Protein AF-A0AAJ0F2F4-F1 (afdb_monomer)

Solvent-accessible surface area (backbone atoms only — not comparable to full-atom values): 8995 Å² total; per-residue (Å²): 106,76,69,56,55,52,50,49,46,54,52,35,54,52,50,27,52,54,19,24,56,53,26,54,65,49,36,62,42,82,50,70,54,50,78,52,54,45,70,41,92,98,72,43,74,42,73,76,57,73,91,53,47,58,61,18,49,57,58,48,63,45,37,46,62,50,88,42,72,69,39,44,55,24,49,46,48,46,34,64,72,69,66,61,76,74,82,68,93,83,74,80,95,74,78,93,74,95,68,73,94,59,61,65,49,51,58,48,69,75,41,27,52,63,53,46,54,55,48,31,63,69,39,21,51,54,67,68,50,28,52,53,40,51,53,53,51,50,55,55,68,71,47,73,81,76,74,81,81,79,83,129

Radius of gyration: 20.33 Å; Cα contacts (8 Å, |Δi|>4): 149; chains: 1; bounding box: 40×24×85 Å

Structure (mmCIF, N/CA/C/O backbone):
data_AF-A0AAJ0F2F4-F1
#
_entry.id   AF-A0AAJ0F2F4-F1
#
loop_
_atom_site.group_PDB
_atom_site.id
_atom_site.type_symbol
_atom_site.label_atom_id
_atom_site.label_alt_id
_atom_site.label_comp_id
_atom_site.label_asym_id
_atom_site.label_entity_id
_atom_site.label_seq_id
_atom_site.pdbx_PDB_ins_code
_atom_site.Cartn_x
_atom_site.Cartn_y
_atom_site.Cartn_z
_atom_site.occupancy
_atom_site.B_iso_or_equiv
_atom_site.auth_seq_id
_atom_site.auth_comp_id
_atom_site.auth_asym_id
_atom_site.auth_atom_id
_atom_site.pdbx_PDB_model_num
ATOM 1 N N . GLN A 1 1 ? 24.024 -5.628 -19.287 1.00 67.31 1 GLN A N 1
ATOM 2 C CA . GLN A 1 1 ? 22.578 -5.848 -19.504 1.00 67.31 1 GLN A CA 1
ATOM 3 C C . GLN A 1 1 ? 22.035 -7.117 -18.834 1.00 67.31 1 GLN A C 1
ATOM 5 O O . GLN A 1 1 ? 21.645 -7.025 -17.685 1.00 67.31 1 GLN A O 1
ATOM 10 N N . ARG A 1 2 ? 22.057 -8.319 -19.448 1.00 81.19 2 ARG A N 1
ATOM 11 C CA . ARG A 1 2 ? 21.284 -9.488 -18.944 1.00 81.19 2 ARG A CA 1
ATOM 12 C C . ARG A 1 2 ? 21.581 -9.902 -17.492 1.00 81.19 2 ARG A C 1
ATOM 14 O O . ARG A 1 2 ? 20.671 -10.297 -16.771 1.00 81.19 2 ARG A O 1
ATOM 21 N N . LEU A 1 3 ? 22.846 -9.836 -17.074 1.00 85.94 3 LEU A N 1
ATOM 22 C CA . LEU A 1 3 ? 23.247 -10.194 -15.709 1.00 85.94 3 LEU A CA 1
ATOM 23 C C . LEU A 1 3 ? 22.773 -9.154 -14.675 1.00 85.94 3 LEU A C 1
ATOM 25 O O . LEU A 1 3 ? 22.384 -9.514 -13.567 1.00 85.94 3 LEU A O 1
ATOM 29 N N . GLU A 1 4 ? 22.782 -7.871 -15.043 1.00 85.00 4 GLU A N 1
ATOM 30 C CA . GLU A 1 4 ? 22.319 -6.765 -14.192 1.00 85.00 4 GLU A CA 1
ATOM 31 C C . GLU A 1 4 ? 20.803 -6.840 -14.012 1.00 85.00 4 GLU A C 1
ATOM 33 O O . GLU A 1 4 ? 20.328 -6.772 -12.882 1.00 85.00 4 GLU A O 1
ATOM 38 N N . ASP A 1 5 ? 20.060 -7.107 -15.091 1.00 88.38 5 ASP A N 1
ATOM 39 C CA . ASP A 1 5 ? 18.608 -7.308 -15.046 1.00 88.38 5 ASP A CA 1
ATOM 40 C C . ASP A 1 5 ? 18.232 -8.478 -14.127 1.00 88.38 5 ASP A C 1
ATOM 42 O O . ASP A 1 5 ? 17.338 -8.370 -13.288 1.00 88.38 5 ASP A O 1
ATOM 46 N N . GLN A 1 6 ? 18.962 -9.593 -14.230 1.00 88.88 6 GLN A N 1
ATOM 47 C CA . GLN A 1 6 ? 18.763 -10.747 -13.355 1.00 88.88 6 GLN A CA 1
ATOM 48 C C . GLN A 1 6 ? 19.075 -10.417 -11.889 1.00 88.88 6 GLN A C 1
ATOM 50 O O . GLN A 1 6 ? 18.351 -10.854 -10.996 1.00 88.88 6 GLN A O 1
ATOM 55 N N . THR A 1 7 ? 20.126 -9.635 -11.638 1.00 93.12 7 THR A N 1
ATOM 56 C CA . THR A 1 7 ? 20.510 -9.218 -10.282 1.00 93.12 7 THR A CA 1
ATOM 57 C C . THR A 1 7 ? 19.444 -8.310 -9.669 1.00 93.12 7 THR A C 1
ATOM 59 O O . THR A 1 7 ? 19.000 -8.561 -8.552 1.00 93.12 7 THR A O 1
ATOM 62 N N . GLN A 1 8 ? 18.969 -7.311 -10.417 1.00 92.31 8 GLN A N 1
ATOM 63 C CA . GLN A 1 8 ? 17.920 -6.395 -9.964 1.00 92.31 8 GLN A CA 1
ATOM 64 C C . GLN A 1 8 ? 16.587 -7.107 -9.739 1.00 92.31 8 GLN A C 1
ATOM 66 O O . GLN A 1 8 ? 15.893 -6.821 -8.766 1.00 92.31 8 GLN A O 1
ATOM 71 N N . ARG A 1 9 ? 16.233 -8.066 -10.601 1.00 93.38 9 ARG A N 1
ATOM 72 C CA . ARG A 1 9 ? 15.036 -8.886 -10.409 1.00 93.38 9 ARG A CA 1
ATOM 73 C C . ARG A 1 9 ? 15.105 -9.678 -9.104 1.00 93.38 9 ARG A C 1
ATOM 75 O O . ARG A 1 9 ? 14.154 -9.648 -8.330 1.00 93.38 9 ARG A O 1
ATOM 82 N N . LEU A 1 10 ? 16.224 -10.359 -8.846 1.00 95.31 10 LEU A N 1
ATOM 83 C CA . LEU A 1 10 ? 16.416 -11.114 -7.603 1.00 95.31 10 LEU A CA 1
ATOM 84 C C . LEU A 1 10 ? 16.373 -10.194 -6.378 1.00 95.31 10 LEU A C 1
ATOM 86 O O . LEU A 1 10 ? 15.752 -10.526 -5.371 1.00 95.31 10 LEU A O 1
ATOM 90 N N . GLU A 1 11 ? 16.994 -9.019 -6.465 1.00 96.00 11 GLU A N 1
ATOM 91 C CA . GLU A 1 11 ? 16.927 -8.015 -5.407 1.00 96.00 11 GLU A CA 1
ATOM 92 C C . GLU A 1 11 ? 15.484 -7.554 -5.148 1.00 96.00 11 GLU A C 1
ATOM 94 O O . GLU A 1 11 ? 15.064 -7.463 -3.990 1.00 96.00 11 GLU A O 1
ATOM 99 N N . ALA A 1 12 ? 14.703 -7.317 -6.204 1.00 95.44 12 ALA A N 1
ATOM 100 C CA . ALA A 1 12 ? 13.295 -6.968 -6.083 1.00 95.44 12 ALA A CA 1
ATOM 101 C C . ALA A 1 12 ? 12.490 -8.084 -5.408 1.00 95.44 12 ALA A C 1
ATOM 103 O O . ALA A 1 12 ? 11.775 -7.802 -4.452 1.00 95.44 12 ALA A O 1
ATOM 104 N N . GLU A 1 13 ? 12.655 -9.341 -5.829 1.00 95.75 13 GLU A N 1
ATOM 105 C CA . GLU A 1 13 ? 11.974 -10.501 -5.233 1.00 95.75 13 GLU A CA 1
ATOM 106 C C . GLU A 1 13 ? 12.279 -10.620 -3.724 1.00 95.75 13 GLU A C 1
ATOM 108 O O . GLU A 1 13 ? 11.378 -10.848 -2.908 1.00 95.75 13 GLU A O 1
ATOM 113 N N . VAL A 1 14 ? 13.531 -10.376 -3.316 1.00 97.31 14 VAL A N 1
ATOM 114 C CA . VAL A 1 14 ? 13.920 -10.343 -1.895 1.00 97.31 14 VAL A CA 1
ATOM 115 C C . VAL A 1 14 ? 13.223 -9.200 -1.152 1.00 97.31 14 VAL A C 1
ATOM 117 O O . VAL A 1 14 ? 12.649 -9.427 -0.083 1.00 97.31 14 VAL A O 1
ATOM 120 N N . ARG A 1 15 ? 13.243 -7.975 -1.696 1.00 96.94 15 ARG A N 1
ATOM 121 C CA . ARG A 1 15 ? 12.595 -6.803 -1.075 1.00 96.94 15 ARG A CA 1
ATOM 122 C C . ARG A 1 15 ? 11.079 -6.986 -0.962 1.00 96.94 15 ARG A C 1
ATOM 124 O O . ARG A 1 15 ? 10.511 -6.702 0.094 1.00 96.94 15 ARG A O 1
ATOM 131 N N . GLN A 1 16 ? 10.440 -7.510 -2.007 1.00 96.81 16 GLN A N 1
ATOM 132 C CA . GLN A 1 16 ? 9.014 -7.841 -2.038 1.00 96.81 16 GLN A CA 1
ATOM 133 C C . GLN A 1 16 ? 8.666 -8.858 -0.951 1.00 96.81 16 GLN A C 1
ATOM 135 O O . GLN A 1 16 ? 7.780 -8.604 -0.138 1.00 96.81 16 GLN A O 1
ATOM 140 N N . SER A 1 17 ? 9.414 -9.963 -0.865 1.00 96.50 17 SER A N 1
ATOM 141 C CA . SER A 1 17 ? 9.212 -11.000 0.154 1.00 96.50 17 SER A CA 1
ATOM 142 C C . SER A 1 17 ? 9.345 -10.450 1.580 1.00 96.50 17 SER A C 1
ATOM 144 O O . SER A 1 17 ? 8.505 -10.717 2.443 1.00 96.50 17 SER A O 1
ATOM 146 N N . GLN A 1 18 ? 10.351 -9.608 1.837 1.00 96.81 18 GLN A N 1
ATOM 147 C CA . GLN A 1 18 ? 10.533 -8.966 3.142 1.00 96.81 18 GLN A CA 1
ATOM 148 C C . GLN A 1 18 ? 9.388 -8.008 3.502 1.00 96.81 18 GLN A C 1
ATOM 150 O O . GLN A 1 18 ? 8.943 -7.989 4.655 1.00 96.81 18 GLN A O 1
ATOM 155 N N . ALA A 1 19 ? 8.925 -7.198 2.545 1.00 96.56 19 ALA A N 1
ATOM 156 C CA . ALA A 1 19 ? 7.798 -6.291 2.741 1.00 96.56 19 ALA A CA 1
ATOM 157 C C . ALA A 1 19 ? 6.508 -7.076 3.016 1.00 96.56 19 ALA A C 1
ATOM 159 O O . ALA A 1 19 ? 5.879 -6.862 4.055 1.00 96.56 19 ALA A O 1
ATOM 160 N N . TYR A 1 20 ? 6.200 -8.058 2.166 1.00 96.50 20 TYR A N 1
ATOM 161 C CA . TYR A 1 20 ? 5.042 -8.939 2.293 1.00 96.50 20 TYR A CA 1
ATOM 162 C C . TYR A 1 20 ? 5.015 -9.654 3.650 1.00 96.50 20 TYR A C 1
ATOM 164 O O . TYR A 1 20 ? 4.018 -9.600 4.368 1.00 96.50 20 TYR A O 1
ATOM 172 N N . MET A 1 21 ? 6.124 -10.278 4.069 1.00 95.38 21 MET A N 1
ATOM 173 C CA . MET A 1 21 ? 6.182 -10.981 5.357 1.00 95.38 21 MET A CA 1
ATOM 174 C C . MET A 1 21 ? 5.970 -10.047 6.552 1.00 95.38 21 MET A C 1
ATOM 176 O O . MET A 1 21 ? 5.278 -10.421 7.504 1.00 95.38 21 MET A O 1
ATOM 180 N N . ARG A 1 22 ? 6.529 -8.828 6.521 1.00 95.31 22 ARG A N 1
ATOM 181 C CA . ARG A 1 22 ? 6.289 -7.844 7.587 1.00 95.31 22 ARG A CA 1
ATOM 182 C C . ARG A 1 22 ? 4.825 -7.423 7.619 1.00 95.31 22 ARG A C 1
ATOM 184 O O . ARG A 1 22 ? 4.237 -7.414 8.699 1.00 95.31 22 ARG A O 1
ATOM 191 N N . ASN A 1 23 ? 4.260 -7.078 6.466 1.00 96.12 23 ASN A N 1
ATOM 192 C CA . ASN A 1 23 ? 2.880 -6.621 6.355 1.00 96.12 23 ASN A CA 1
ATOM 193 C C . ASN A 1 23 ? 1.898 -7.708 6.810 1.00 96.12 23 ASN A C 1
ATOM 195 O O . ASN A 1 23 ? 1.014 -7.433 7.615 1.00 96.12 23 ASN A O 1
ATOM 199 N N . LYS A 1 24 ? 2.151 -8.971 6.454 1.00 93.88 24 LYS A N 1
ATOM 200 C CA . LYS A 1 24 ? 1.356 -10.135 6.889 1.00 93.88 24 LYS A CA 1
ATOM 201 C C . LYS A 1 24 ? 1.381 -10.367 8.395 1.00 93.88 24 LYS A C 1
ATOM 203 O O . LYS A 1 24 ? 0.475 -10.999 8.958 1.00 93.88 24 LYS A O 1
ATOM 208 N N . GLY A 1 25 ? 2.434 -9.893 9.055 1.00 92.44 25 GLY A N 1
ATOM 209 C CA . GLY A 1 25 ? 2.581 -9.888 10.505 1.00 92.44 25 GLY A CA 1
ATOM 210 C C . GLY A 1 25 ? 1.872 -8.726 11.206 1.00 92.44 25 GLY A C 1
ATOM 211 O O . GLY A 1 25 ? 1.767 -8.757 12.436 1.00 92.44 25 GLY A O 1
ATOM 212 N N . LEU A 1 26 ? 1.382 -7.718 10.472 1.00 92.44 26 LEU A N 1
ATOM 213 C CA . LEU A 1 26 ? 0.683 -6.581 11.062 1.00 92.44 26 LEU A CA 1
ATOM 214 C C . LEU A 1 26 ? -0.635 -7.033 11.698 1.00 92.44 26 LEU A C 1
ATOM 216 O O . LEU A 1 26 ? -1.412 -7.809 11.147 1.00 92.44 26 LEU A O 1
ATOM 220 N N . LYS A 1 27 ? -0.853 -6.539 12.915 1.00 90.38 27 LYS A N 1
ATOM 221 C CA . LYS A 1 27 ? -2.098 -6.704 13.679 1.00 90.38 27 LYS A CA 1
ATOM 222 C C . LYS A 1 27 ? -2.634 -5.356 14.131 1.00 90.38 27 LYS A C 1
ATOM 224 O O . LYS A 1 27 ? -3.835 -5.144 14.146 1.00 90.38 27 LYS A O 1
ATOM 229 N N . ASN A 1 28 ? -1.731 -4.455 14.516 1.00 89.25 28 ASN A N 1
ATOM 230 C CA . ASN A 1 28 ? -2.094 -3.108 14.913 1.00 89.25 28 ASN A CA 1
ATOM 231 C C . ASN A 1 28 ? -2.334 -2.249 13.655 1.00 89.25 28 ASN A C 1
ATOM 233 O O . ASN A 1 28 ? -1.384 -2.065 12.888 1.00 89.25 28 ASN A O 1
ATOM 237 N N . PRO A 1 29 ? -3.554 -1.718 13.456 1.00 90.12 29 PRO A N 1
ATOM 238 C CA . PRO A 1 29 ? -3.920 -0.965 12.260 1.00 90.12 29 PRO A CA 1
ATOM 239 C C . PRO A 1 29 ? -3.154 0.346 12.069 1.00 90.12 29 PRO A C 1
ATOM 241 O O . PRO A 1 29 ? -3.058 0.820 10.943 1.00 90.12 29 PRO A O 1
ATOM 244 N N . THR A 1 30 ? -2.602 0.927 13.138 1.00 92.25 30 THR A N 1
ATOM 245 C CA . THR A 1 30 ? -1.915 2.227 13.078 1.00 92.25 30 THR A CA 1
ATOM 246 C C . THR A 1 30 ? -0.428 2.107 12.757 1.00 92.25 30 THR A C 1
ATOM 248 O O . THR A 1 30 ? 0.231 3.116 12.497 1.00 92.25 30 THR A O 1
ATOM 251 N N . LEU A 1 31 ? 0.115 0.884 12.769 1.00 93.12 31 LEU A N 1
ATOM 252 C CA . LEU A 1 31 ? 1.504 0.644 12.399 1.00 93.12 31 LEU A CA 1
ATOM 253 C C . LEU A 1 31 ? 1.706 0.810 10.891 1.00 93.12 31 LEU A C 1
ATOM 255 O O . LEU A 1 31 ? 0.811 0.483 10.110 1.00 93.12 31 LEU A O 1
ATOM 259 N N . PRO A 1 32 ? 2.898 1.272 10.474 1.00 95.12 32 PRO A N 1
ATOM 260 C CA . PRO A 1 32 ? 3.122 1.587 9.083 1.00 95.12 32 PRO A CA 1
ATOM 261 C C . PRO A 1 32 ? 3.201 0.340 8.206 1.00 95.12 32 PRO A C 1
ATOM 263 O O . PRO A 1 32 ? 3.894 -0.628 8.555 1.00 95.12 32 PRO A O 1
ATOM 266 N N . ILE A 1 33 ? 2.541 0.411 7.052 1.00 95.50 33 ILE A N 1
ATOM 267 C CA . ILE A 1 33 ? 2.641 -0.587 5.982 1.00 95.50 33 ILE A CA 1
ATOM 268 C C . ILE A 1 33 ? 3.980 -0.381 5.269 1.00 95.50 33 ILE A C 1
ATOM 270 O O . ILE A 1 33 ? 4.373 0.754 4.999 1.00 95.50 33 ILE A O 1
ATOM 274 N N . ARG A 1 34 ? 4.713 -1.462 4.969 1.00 95.94 34 ARG A N 1
ATOM 275 C CA . ARG A 1 34 ? 5.858 -1.359 4.054 1.00 95.94 34 ARG A CA 1
ATOM 276 C C . ARG A 1 34 ? 5.386 -1.464 2.612 1.00 95.94 34 ARG A C 1
ATOM 278 O O . ARG A 1 34 ? 4.724 -2.449 2.292 1.00 95.94 34 ARG A O 1
ATOM 285 N N . PRO A 1 35 ? 5.777 -0.531 1.737 1.00 95.81 35 PRO A N 1
ATOM 286 C CA . PRO A 1 35 ? 5.490 -0.682 0.327 1.00 95.81 35 PRO A CA 1
ATOM 287 C C . PRO A 1 35 ? 6.178 -1.915 -0.257 1.00 95.81 35 PRO A C 1
ATOM 289 O O . PRO A 1 35 ? 7.305 -2.254 0.114 1.00 95.81 35 PRO A O 1
ATOM 292 N N . VAL A 1 36 ? 5.483 -2.581 -1.172 1.00 96.19 36 VAL A N 1
ATOM 293 C CA . VAL A 1 36 ? 6.039 -3.662 -1.988 1.00 96.19 36 VAL A CA 1
ATOM 294 C C . VAL A 1 36 ? 6.587 -3.025 -3.263 1.00 96.19 36 VAL A C 1
ATOM 296 O O . VAL A 1 36 ? 5.878 -2.271 -3.924 1.00 96.19 36 VAL A O 1
ATOM 299 N N . VAL A 1 37 ? 7.857 -3.265 -3.584 1.00 96.19 37 VAL A N 1
ATOM 300 C CA . VAL A 1 37 ? 8.494 -2.697 -4.785 1.00 96.19 37 VAL A CA 1
ATOM 301 C C . VAL A 1 37 ? 8.037 -3.424 -6.047 1.00 96.19 37 VAL A C 1
ATOM 303 O O . VAL A 1 37 ? 7.667 -4.596 -5.983 1.00 96.19 37 VAL A O 1
ATOM 306 N N . VAL A 1 38 ? 8.117 -2.770 -7.202 1.00 95.06 38 VAL A N 1
ATOM 307 C CA . VAL A 1 38 ? 7.820 -3.378 -8.508 1.00 95.06 38 VAL A CA 1
ATOM 308 C C . VAL A 1 38 ? 9.093 -3.405 -9.343 1.00 95.06 38 VAL A C 1
ATOM 310 O O . VAL A 1 38 ? 9.786 -2.400 -9.449 1.00 95.06 38 VAL A O 1
ATOM 313 N N . TYR A 1 39 ? 9.418 -4.548 -9.942 1.00 94.12 39 TYR A N 1
ATOM 314 C CA . TYR A 1 39 ? 10.502 -4.634 -10.920 1.00 94.12 39 TYR A CA 1
ATOM 315 C C . TYR A 1 39 ? 9.931 -4.512 -12.331 1.00 94.12 39 TYR A C 1
ATOM 317 O O . TYR A 1 39 ? 9.078 -5.310 -12.718 1.00 94.12 39 TYR A O 1
ATOM 325 N N . ARG A 1 40 ? 10.421 -3.542 -13.106 1.00 91.88 40 ARG A N 1
ATOM 326 C CA . ARG A 1 40 ? 10.086 -3.385 -14.526 1.00 91.88 40 ARG A CA 1
ATOM 327 C C . ARG A 1 40 ? 11.358 -3.553 -15.365 1.00 91.88 40 ARG A C 1
ATOM 329 O O . ARG A 1 40 ? 12.313 -2.799 -15.159 1.00 91.88 40 ARG A O 1
ATOM 336 N N . PRO A 1 41 ? 11.403 -4.504 -16.318 1.00 88.31 41 PRO A N 1
ATOM 337 C CA . PRO A 1 41 ? 12.544 -4.650 -17.218 1.00 88.31 41 PRO A CA 1
ATOM 338 C C . PRO A 1 41 ? 12.913 -3.316 -17.886 1.00 88.31 41 PRO A C 1
ATOM 340 O O . PRO A 1 41 ? 12.042 -2.563 -18.321 1.00 88.31 41 PRO A O 1
ATOM 343 N N . GLY A 1 42 ? 14.205 -2.986 -17.907 1.00 88.69 42 GLY A N 1
ATOM 344 C CA . GLY A 1 42 ? 14.717 -1.719 -18.446 1.00 88.69 42 GLY A CA 1
ATOM 345 C C . GLY A 1 42 ? 14.535 -0.482 -17.551 1.00 88.69 42 GLY A C 1
ATOM 346 O O . GLY A 1 42 ? 15.241 0.499 -17.758 1.00 88.69 42 GLY A O 1
ATOM 347 N N . HIS A 1 43 ? 13.660 -0.530 -16.541 1.00 88.88 43 HIS A N 1
ATOM 348 C CA . HIS A 1 43 ? 13.429 0.569 -15.586 1.00 88.88 43 HIS A CA 1
ATOM 349 C C . HIS A 1 43 ? 13.947 0.250 -14.175 1.00 88.88 43 HIS A C 1
ATOM 351 O O . HIS A 1 43 ? 14.108 1.148 -13.352 1.00 88.88 43 HIS A O 1
ATOM 357 N N . GLY A 1 44 ? 14.233 -1.024 -13.899 1.00 93.06 44 GLY A N 1
ATOM 358 C CA . GLY A 1 44 ? 14.781 -1.487 -12.632 1.00 93.06 44 GLY A CA 1
ATOM 359 C C . GLY A 1 44 ? 13.720 -1.632 -11.544 1.00 93.06 44 GLY A C 1
ATOM 360 O O . GLY A 1 44 ? 12.574 -2.003 -11.807 1.00 93.06 44 GLY A O 1
ATOM 361 N N . ILE A 1 45 ? 14.138 -1.398 -10.300 1.00 95.19 45 ILE A N 1
ATOM 362 C CA . ILE A 1 45 ? 13.289 -1.503 -9.111 1.00 95.19 45 ILE A CA 1
ATOM 363 C C . ILE A 1 45 ? 12.622 -0.152 -8.861 1.00 95.19 45 ILE A C 1
ATOM 365 O O . ILE A 1 45 ? 13.302 0.852 -8.660 1.00 95.19 45 ILE A O 1
ATOM 369 N N . LEU A 1 46 ? 11.296 -0.152 -8.839 1.00 95.56 46 LEU A N 1
ATOM 370 C CA . LEU A 1 46 ? 10.461 1.014 -8.602 1.00 95.56 46 LEU A CA 1
ATOM 371 C C . LEU A 1 46 ? 9.846 0.941 -7.207 1.00 95.56 46 LEU A C 1
ATOM 373 O O . LEU A 1 46 ? 9.289 -0.084 -6.801 1.00 95.56 46 LEU A O 1
ATOM 377 N N . GLU A 1 47 ? 9.930 2.053 -6.487 1.00 95.44 47 GLU A N 1
ATOM 378 C CA . GLU A 1 47 ? 9.246 2.257 -5.215 1.00 95.44 47 GLU A CA 1
ATOM 379 C C . GLU A 1 47 ? 8.018 3.147 -5.448 1.00 95.44 47 GLU A C 1
ATOM 381 O O . GLU A 1 47 ? 8.098 4.086 -6.247 1.00 95.44 47 GLU A O 1
ATOM 386 N N . PRO A 1 48 ? 6.881 2.873 -4.789 1.00 95.00 48 PRO A N 1
ATOM 387 C CA . PRO A 1 48 ? 5.723 3.743 -4.904 1.00 95.00 48 PRO A CA 1
ATOM 388 C C . PRO A 1 48 ? 5.981 5.089 -4.222 1.00 95.00 48 PRO A C 1
ATOM 390 O O . PRO A 1 48 ? 6.759 5.204 -3.272 1.00 95.00 48 PRO A O 1
ATOM 393 N N . GLU A 1 49 ? 5.286 6.119 -4.689 1.00 94.12 49 GLU A N 1
ATOM 394 C CA . GLU A 1 49 ? 5.400 7.473 -4.177 1.00 94.12 49 GLU A CA 1
ATOM 395 C C . GLU A 1 49 ? 4.850 7.545 -2.747 1.00 94.12 49 GLU A C 1
ATOM 397 O O . GLU A 1 49 ? 3.663 7.331 -2.503 1.00 94.12 49 GLU A O 1
ATOM 402 N N . SER A 1 50 ? 5.702 7.912 -1.787 1.00 91.94 50 SER A N 1
ATOM 403 C CA . SER A 1 50 ? 5.353 7.967 -0.359 1.00 91.94 50 SER A CA 1
ATOM 404 C C . SER A 1 50 ? 4.157 8.871 -0.027 1.00 91.94 50 SER A C 1
ATOM 406 O O . SER A 1 50 ? 3.501 8.671 0.993 1.00 91.94 50 SER A O 1
ATOM 408 N N . SER A 1 51 ? 3.881 9.890 -0.847 1.00 92.88 51 SER A N 1
ATOM 409 C CA . SER A 1 51 ? 2.747 10.811 -0.673 1.00 92.88 51 SER A CA 1
ATOM 410 C C . SER A 1 51 ? 1.405 10.180 -1.088 1.00 92.88 51 SER A C 1
ATOM 412 O O . SER A 1 51 ? 0.361 10.542 -0.536 1.00 92.88 51 SER A O 1
ATOM 414 N N . ARG A 1 52 ? 1.453 9.215 -2.019 1.00 93.19 52 ARG A N 1
ATOM 415 C CA . ARG A 1 52 ? 0.324 8.473 -2.600 1.00 93.19 52 ARG A CA 1
ATOM 416 C C . ARG A 1 52 ? 0.269 7.020 -2.126 1.00 93.19 52 ARG A C 1
ATOM 418 O O . ARG A 1 52 ? -0.456 6.213 -2.693 1.00 93.19 52 ARG A O 1
ATOM 425 N N . PHE A 1 53 ? 1.029 6.678 -1.089 1.00 96.31 53 PHE A N 1
ATOM 426 C CA . PHE A 1 53 ? 0.992 5.366 -0.460 1.00 96.31 53 PHE A CA 1
ATOM 427 C C . PHE A 1 53 ? 0.321 5.466 0.921 1.00 96.31 53 PHE A C 1
ATOM 429 O O . PHE A 1 53 ? 0.628 6.391 1.683 1.00 96.31 53 PHE A O 1
ATOM 436 N N . PRO A 1 54 ? -0.582 4.536 1.276 1.00 95.88 54 PRO A N 1
ATOM 437 C CA . PRO A 1 54 ? -1.269 4.543 2.558 1.00 95.88 54 PRO A CA 1
ATOM 438 C C . PRO A 1 54 ? -0.264 4.318 3.683 1.00 95.88 54 PRO A C 1
ATOM 440 O O . PRO A 1 54 ? 0.545 3.388 3.667 1.00 95.88 54 PRO A O 1
ATOM 443 N N . ARG A 1 55 ? -0.317 5.171 4.701 1.00 94.56 55 ARG A N 1
ATOM 444 C CA . ARG A 1 55 ? 0.635 5.135 5.811 1.00 94.56 55 ARG A CA 1
ATOM 445 C C . ARG A 1 55 ? 0.451 3.890 6.650 1.00 94.56 55 ARG A C 1
ATOM 447 O O . ARG A 1 55 ? 1.438 3.336 7.117 1.00 94.56 55 ARG A O 1
ATOM 454 N N . ASN A 1 56 ? -0.791 3.480 6.882 1.00 95.69 56 ASN A N 1
ATOM 455 C CA . ASN A 1 56 ? -1.155 2.391 7.777 1.00 95.69 56 ASN A CA 1
ATOM 456 C C . ASN A 1 56 ? -2.427 1.682 7.284 1.00 95.69 56 ASN A C 1
ATOM 458 O O . ASN A 1 56 ? -3.014 2.072 6.274 1.00 95.69 56 ASN A O 1
ATOM 462 N N . ALA A 1 57 ? -2.841 0.624 7.980 1.00 94.00 57 ALA A N 1
ATOM 463 C CA . ALA A 1 57 ? -3.969 -0.181 7.530 1.00 94.00 57 ALA A CA 1
ATOM 464 C C . ALA A 1 57 ? -5.320 0.535 7.659 1.00 94.00 57 ALA A C 1
ATOM 466 O O . ALA A 1 57 ? -6.210 0.264 6.864 1.00 94.00 57 ALA A O 1
ATOM 467 N N . ASP A 1 58 ? -5.474 1.459 8.613 1.00 93.19 58 ASP A N 1
ATOM 468 C CA . ASP A 1 58 ? -6.691 2.277 8.701 1.00 93.19 58 ASP A CA 1
ATOM 469 C C . ASP A 1 58 ? -6.867 3.140 7.446 1.00 93.19 58 ASP A C 1
ATOM 471 O O . ASP A 1 58 ? -7.953 3.174 6.872 1.00 93.19 58 ASP A O 1
ATOM 475 N N . GLU A 1 59 ? -5.798 3.795 6.985 1.00 94.94 59 GLU A N 1
ATOM 476 C CA . GLU A 1 59 ? -5.825 4.582 5.748 1.00 94.94 59 GLU A CA 1
ATOM 477 C C . GLU A 1 59 ? -6.033 3.689 4.519 1.00 94.94 59 GLU A C 1
ATOM 479 O O . GLU A 1 59 ? -6.832 4.036 3.657 1.00 94.94 59 GLU A O 1
ATOM 484 N N . PHE A 1 60 ? -5.389 2.516 4.471 1.00 96.69 60 PHE A N 1
ATOM 485 C CA . PHE A 1 60 ? -5.557 1.560 3.375 1.00 96.69 60 PHE A CA 1
ATOM 486 C C . PHE A 1 60 ? -7.000 1.049 3.244 1.00 96.69 60 PHE A C 1
ATOM 488 O O . PHE A 1 60 ? -7.583 1.152 2.171 1.00 96.69 60 PHE A O 1
ATOM 495 N N . TYR A 1 61 ? -7.613 0.548 4.323 1.00 95.19 61 TYR A N 1
ATOM 496 C CA . TYR A 1 61 ? -8.991 0.040 4.252 1.00 95.19 61 TYR A CA 1
ATOM 497 C C . TYR A 1 61 ? -10.032 1.150 4.086 1.00 95.19 61 TYR A C 1
ATOM 499 O O . TYR A 1 61 ? -11.126 0.883 3.601 1.00 95.19 61 TYR A O 1
ATOM 507 N N . SER A 1 62 ? -9.690 2.402 4.407 1.00 94.25 62 SER A N 1
ATOM 508 C CA . SER A 1 62 ? -10.540 3.553 4.073 1.00 94.25 62 SER A CA 1
ATOM 509 C C . SER A 1 62 ? -10.637 3.803 2.562 1.00 94.25 62 SER A C 1
ATOM 511 O O . SER A 1 62 ? -11.518 4.542 2.136 1.00 94.25 62 SER A O 1
ATOM 513 N N . LEU A 1 63 ? -9.763 3.206 1.740 1.00 94.44 63 LEU A N 1
ATOM 514 C CA . LEU A 1 63 ? -9.843 3.307 0.279 1.00 94.44 63 LEU A CA 1
ATOM 515 C C . LEU A 1 63 ? -10.977 2.467 -0.322 1.00 94.44 63 LEU A C 1
ATOM 517 O O . LEU A 1 63 ? -11.307 2.684 -1.482 1.00 94.44 63 LEU A O 1
ATOM 521 N N . ARG A 1 64 ? -11.588 1.551 0.447 1.00 93.56 64 ARG A N 1
ATOM 522 C CA . ARG A 1 64 ? -12.798 0.825 0.018 1.00 93.56 64 ARG A CA 1
ATOM 523 C C . ARG A 1 64 ? -13.978 1.764 -0.207 1.00 93.56 64 ARG A C 1
ATOM 525 O O . ARG A 1 64 ? -14.789 1.544 -1.092 1.00 93.56 64 ARG A O 1
ATOM 532 N N . ASP A 1 65 ? -14.022 2.845 0.565 1.00 92.00 65 ASP A N 1
ATOM 533 C CA . ASP A 1 65 ? -15.024 3.895 0.445 1.00 92.00 65 ASP A CA 1
ATOM 534 C C . ASP A 1 65 ? -14.332 5.269 0.330 1.00 92.00 65 ASP A C 1
ATOM 536 O O . ASP A 1 65 ? -14.162 5.993 1.321 1.00 92.00 65 ASP A O 1
ATOM 540 N N . PRO A 1 66 ? -13.831 5.631 -0.868 1.00 91.06 66 PRO A N 1
ATOM 541 C CA . PRO A 1 66 ? -13.005 6.816 -1.053 1.00 91.06 66 PRO A CA 1
ATOM 542 C C . PRO A 1 66 ? -13.852 8.103 -1.038 1.00 91.06 66 PRO A C 1
ATOM 544 O O . PRO A 1 66 ? -14.246 8.652 -2.068 1.00 91.06 66 PRO A O 1
ATOM 547 N N . GLN A 1 67 ? -14.072 8.628 0.171 1.00 89.94 67 GLN A N 1
ATOM 548 C CA . GLN A 1 67 ? -14.864 9.840 0.439 1.00 89.94 67 GLN A CA 1
ATOM 549 C C . GLN A 1 67 ? -14.169 11.163 0.069 1.00 89.94 67 GLN A C 1
ATOM 551 O O . GLN A 1 67 ? -14.809 12.211 0.016 1.00 89.94 67 GLN A O 1
ATOM 556 N N . THR A 1 68 ? -12.853 11.150 -0.154 1.00 92.81 68 THR A N 1
ATOM 557 C CA . THR A 1 68 ? -12.072 12.355 -0.476 1.00 92.81 68 THR A CA 1
ATOM 558 C C . THR A 1 68 ? -11.344 12.185 -1.798 1.00 92.81 68 THR A C 1
ATOM 560 O O . THR A 1 68 ? -10.896 11.082 -2.112 1.00 92.81 68 THR A O 1
ATOM 563 N N . ASP A 1 69 ? -11.133 13.281 -2.530 1.00 91.50 69 ASP A N 1
ATOM 564 C CA . ASP A 1 69 ? -10.364 13.251 -3.784 1.00 91.50 69 ASP A CA 1
ATOM 565 C C . ASP A 1 69 ? -8.950 12.705 -3.563 1.00 91.50 69 ASP A C 1
ATOM 567 O O . ASP A 1 69 ? -8.434 11.944 -4.374 1.00 91.50 69 ASP A O 1
ATOM 571 N N . ARG A 1 70 ? -8.362 12.978 -2.390 1.00 93.19 70 ARG A N 1
ATOM 572 C CA . ARG A 1 70 ? -7.084 12.387 -1.977 1.00 93.19 70 ARG A CA 1
ATOM 573 C C . ARG A 1 70 ? -7.132 10.857 -1.965 1.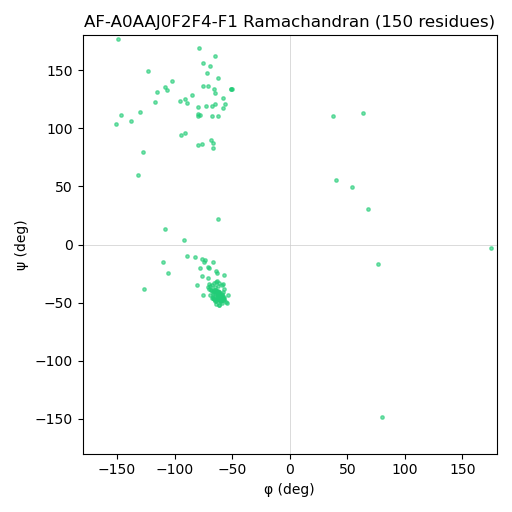00 93.19 70 ARG A C 1
ATOM 575 O O . ARG A 1 70 ? -6.179 10.234 -2.419 1.00 93.19 70 ARG A O 1
ATOM 582 N N . HIS A 1 71 ? -8.190 10.253 -1.424 1.00 93.94 71 HIS A N 1
ATOM 583 C CA . HIS A 1 71 ? -8.337 8.793 -1.395 1.00 93.94 71 HIS A CA 1
ATOM 584 C C . HIS A 1 71 ? -8.599 8.225 -2.790 1.00 93.94 71 HIS A C 1
ATOM 586 O O . HIS A 1 71 ? -8.027 7.194 -3.125 1.00 93.94 71 HIS A O 1
ATOM 592 N N . ARG A 1 72 ? -9.386 8.919 -3.620 1.00 92.69 72 ARG A N 1
ATOM 593 C CA . ARG A 1 72 ? -9.640 8.520 -5.014 1.00 92.69 72 ARG A CA 1
ATOM 594 C C . ARG A 1 72 ? -8.350 8.496 -5.829 1.00 92.69 72 ARG A 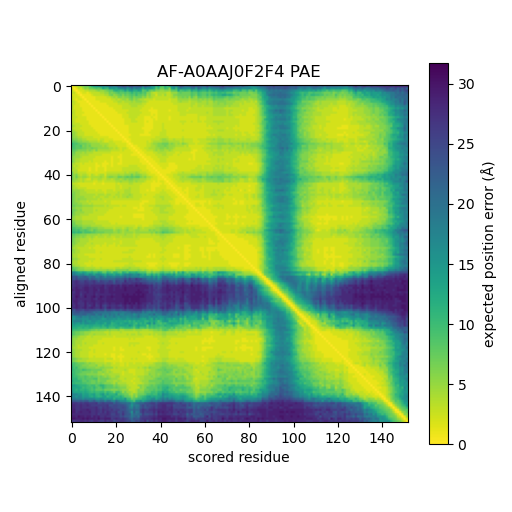C 1
ATOM 596 O O . ARG A 1 72 ? -7.995 7.460 -6.377 1.00 92.69 72 ARG A O 1
ATOM 603 N N . SER A 1 73 ? -7.586 9.589 -5.806 1.00 92.12 73 SER A N 1
ATOM 604 C CA . SER A 1 73 ? -6.290 9.665 -6.491 1.00 92.12 73 SER A CA 1
ATOM 605 C C . SER A 1 73 ? -5.257 8.691 -5.919 1.00 92.12 73 SER A C 1
ATOM 607 O O . SER A 1 73 ? -4.403 8.204 -6.653 1.00 92.12 73 SER A O 1
ATOM 609 N N . MET A 1 74 ? -5.309 8.406 -4.612 1.00 95.38 74 MET A N 1
ATOM 610 C CA . MET A 1 74 ? -4.454 7.393 -3.989 1.00 95.38 74 MET A CA 1
ATOM 611 C C . MET A 1 74 ? -4.788 5.991 -4.506 1.00 95.38 74 MET A C 1
ATOM 613 O O . MET A 1 74 ? -3.877 5.254 -4.867 1.00 95.38 74 MET A O 1
ATOM 617 N N . LEU A 1 75 ? -6.071 5.630 -4.563 1.00 94.88 75 LEU 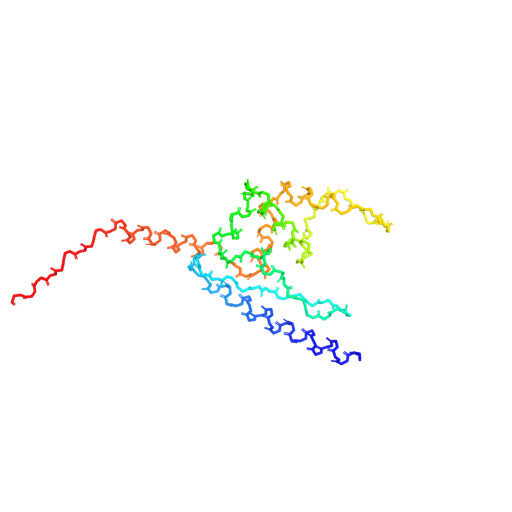A N 1
ATOM 618 C CA . LEU A 1 75 ? -6.511 4.326 -5.052 1.00 94.88 75 LEU A CA 1
ATOM 619 C C . LEU A 1 75 ? -6.165 4.130 -6.534 1.00 94.88 75 LEU A C 1
ATOM 621 O O . LEU A 1 75 ? -5.548 3.120 -6.869 1.00 94.88 75 LEU A O 1
ATOM 625 N N . ALA A 1 76 ? -6.471 5.122 -7.378 1.00 91.75 76 ALA A N 1
ATOM 626 C CA . ALA A 1 76 ? -6.101 5.146 -8.795 1.00 91.75 76 ALA A CA 1
ATOM 627 C C . ALA A 1 76 ? -4.589 4.948 -8.988 1.00 91.75 76 ALA A C 1
ATOM 629 O O . ALA A 1 76 ? -4.142 4.031 -9.677 1.00 91.75 76 ALA A O 1
ATOM 630 N N . TYR A 1 77 ? -3.778 5.724 -8.260 1.00 94.38 77 TYR A N 1
ATOM 631 C CA . TYR A 1 77 ? -2.324 5.593 -8.299 1.00 94.38 77 TYR A CA 1
ATOM 632 C C . TYR A 1 77 ? -1.837 4.180 -7.943 1.00 94.38 77 TYR A C 1
ATOM 634 O O . TYR A 1 77 ? -0.974 3.634 -8.631 1.00 94.38 77 TYR A O 1
ATOM 642 N N . LEU A 1 78 ? -2.355 3.589 -6.861 1.00 95.19 78 LEU A N 1
ATOM 643 C CA . LEU A 1 78 ? -1.937 2.255 -6.423 1.00 95.19 78 LEU A CA 1
ATOM 644 C C . LEU A 1 78 ? -2.338 1.180 -7.431 1.00 95.19 78 LEU A C 1
ATOM 646 O O . LEU A 1 78 ? -1.544 0.274 -7.681 1.00 95.19 78 LEU A O 1
ATOM 650 N N . ALA A 1 79 ? -3.537 1.285 -8.006 1.00 92.62 79 ALA A N 1
ATOM 651 C CA . ALA A 1 79 ? -4.018 0.358 -9.018 1.00 92.62 79 ALA A CA 1
ATOM 652 C C . ALA A 1 79 ? -3.103 0.361 -10.251 1.00 92.62 79 ALA A C 1
ATOM 654 O O . ALA A 1 79 ? -2.634 -0.699 -10.659 1.00 92.62 79 ALA A O 1
ATOM 655 N N . VAL A 1 80 ? -2.744 1.543 -10.760 1.00 91.69 80 VAL A N 1
ATOM 656 C CA . VAL A 1 80 ? -1.817 1.692 -11.894 1.00 91.69 80 VAL A CA 1
ATOM 657 C C . VAL A 1 80 ? -0.401 1.232 -11.533 1.00 91.69 80 VAL A C 1
ATOM 659 O O . VAL A 1 80 ? 0.268 0.547 -12.310 1.00 91.69 80 VAL A O 1
ATOM 662 N N . PHE A 1 81 ? 0.091 1.582 -10.342 1.00 93.75 81 PHE A N 1
ATOM 663 C CA . PHE A 1 81 ? 1.448 1.224 -9.923 1.00 93.75 81 PHE A CA 1
ATOM 664 C C . PHE A 1 81 ? 1.637 -0.295 -9.815 1.00 93.75 81 PHE A C 1
ATOM 666 O O . PHE A 1 81 ? 2.655 -0.821 -10.277 1.00 93.75 81 PHE A O 1
ATOM 673 N N . TYR A 1 82 ? 0.657 -0.986 -9.226 1.00 93.44 82 TYR A N 1
ATOM 674 C CA . TYR A 1 82 ? 0.672 -2.432 -9.011 1.00 93.44 82 TYR A CA 1
ATOM 675 C C . TYR A 1 82 ? 0.031 -3.247 -10.144 1.00 93.44 82 TYR A C 1
ATOM 677 O O . TYR A 1 82 ? -0.031 -4.469 -10.018 1.00 93.44 82 TYR A O 1
ATOM 685 N N . ASP A 1 83 ? -0.391 -2.598 -11.235 1.00 89.31 83 ASP A N 1
ATOM 686 C CA . ASP A 1 83 ? -1.037 -3.234 -12.394 1.00 89.31 83 ASP A CA 1
ATOM 687 C C . ASP A 1 83 ? -2.262 -4.079 -11.982 1.00 89.31 83 ASP A C 1
ATOM 689 O O . ASP A 1 83 ? -2.408 -5.265 -12.293 1.00 89.31 83 ASP A O 1
ATOM 693 N N . VAL A 1 84 ? -3.143 -3.466 -11.184 1.00 86.12 84 VAL A N 1
ATOM 694 C CA . VAL A 1 84 ? -4.371 -4.092 -10.690 1.00 86.12 84 VAL A CA 1
ATOM 695 C C . VAL A 1 84 ? -5.434 -4.042 -11.778 1.00 86.12 84 VAL A C 1
ATOM 697 O O . VAL A 1 84 ? -6.290 -3.167 -11.808 1.00 86.12 84 VAL A O 1
ATOM 700 N N . GLN A 1 85 ? -5.417 -5.034 -12.661 1.00 75.19 85 GLN A N 1
ATOM 701 C CA . GLN A 1 85 ? -6.433 -5.153 -13.703 1.00 75.19 85 GLN A CA 1
ATOM 702 C C . GLN A 1 85 ? -7.722 -5.737 -13.119 1.00 75.19 85 GLN A C 1
ATOM 704 O O . GLN A 1 85 ? -7.778 -6.915 -12.735 1.00 75.19 85 GLN A O 1
ATOM 709 N N . LEU A 1 86 ? -8.785 -4.939 -13.040 1.00 63.38 86 LEU A N 1
ATOM 710 C CA . LEU A 1 86 ? -10.139 -5.461 -12.882 1.00 63.38 86 LEU A CA 1
ATOM 711 C C . LEU A 1 86 ? -10.524 -6.078 -14.226 1.00 63.38 86 LEU A C 1
ATOM 713 O O . LEU A 1 86 ? -10.497 -5.410 -15.252 1.00 63.38 86 LEU A O 1
ATOM 717 N N . ARG A 1 87 ? -10.815 -7.381 -14.260 1.00 53.75 87 ARG A N 1
ATOM 718 C CA . ARG A 1 87 ? -11.291 -8.007 -15.497 1.00 53.75 87 ARG A CA 1
ATOM 719 C C . ARG A 1 87 ? -12.687 -7.460 -15.781 1.00 53.75 87 ARG A C 1
ATOM 721 O O . ARG A 1 87 ? -13.661 -8.057 -15.332 1.00 53.75 87 ARG A O 1
ATOM 728 N N . SER A 1 88 ? -12.784 -6.356 -16.513 1.00 45.03 88 SER A N 1
ATOM 729 C CA . SER A 1 88 ? -14.043 -5.952 -17.125 1.00 45.03 88 SER A CA 1
ATOM 730 C C . SER A 1 88 ? -14.434 -7.053 -18.099 1.00 45.03 88 SER A C 1
ATOM 732 O O . SER A 1 88 ? -13.757 -7.315 -19.095 1.00 45.03 88 SER A O 1
ATOM 734 N N . ALA A 1 89 ? -15.495 -7.781 -17.765 1.00 38.12 89 ALA A N 1
ATOM 735 C CA . ALA A 1 89 ? -16.102 -8.753 -18.653 1.00 38.12 89 ALA A CA 1
ATOM 736 C C . ALA A 1 89 ? -16.712 -7.995 -19.845 1.00 38.12 89 ALA A C 1
ATOM 738 O O . ALA A 1 89 ? -17.893 -7.670 -19.825 1.00 38.12 89 ALA A O 1
ATOM 739 N N . GLY A 1 90 ? -15.902 -7.656 -20.856 1.00 38.59 90 GLY A N 1
ATOM 740 C CA . GLY A 1 90 ? -16.412 -6.884 -21.990 1.00 38.59 90 GLY A CA 1
ATOM 741 C C . GLY A 1 90 ? -15.453 -6.398 -23.076 1.00 38.59 90 GLY A C 1
ATOM 742 O O . GLY A 1 90 ? -15.961 -5.848 -24.051 1.00 38.59 90 GLY A O 1
ATOM 743 N N . HIS A 1 91 ? -14.132 -6.597 -23.003 1.00 35.56 91 HIS A N 1
ATOM 744 C CA . HIS A 1 91 ? -13.265 -6.235 -24.135 1.00 35.56 91 HIS A CA 1
ATOM 745 C C . HIS A 1 91 ? -12.307 -7.355 -24.548 1.00 35.56 91 HIS A C 1
ATOM 747 O O . HIS A 1 91 ? -11.452 -7.810 -23.792 1.00 35.56 91 HIS A O 1
ATOM 753 N N . LEU A 1 92 ? -12.554 -7.844 -25.765 1.00 37.56 92 LEU A N 1
ATOM 754 C CA . LEU A 1 92 ? -11.700 -8.736 -26.539 1.00 37.56 92 LEU A CA 1
ATOM 755 C C . LEU A 1 92 ? -10.376 -8.028 -26.895 1.00 37.56 92 LEU A C 1
ATOM 757 O O . LEU A 1 92 ? -10.301 -6.804 -26.807 1.00 37.56 92 LEU A O 1
ATOM 761 N N . PRO A 1 93 ? -9.328 -8.778 -27.280 1.00 54.97 93 PRO A N 1
ATOM 762 C CA . PRO A 1 93 ? -7.987 -8.239 -27.405 1.00 54.97 93 PRO A CA 1
ATOM 763 C C . PRO A 1 93 ? -7.768 -7.729 -28.825 1.00 54.97 93 PRO A C 1
ATOM 765 O O . PRO A 1 93 ? -7.408 -8.525 -29.682 1.00 54.97 93 PRO A O 1
ATOM 768 N N . GLU A 1 94 ? -7.946 -6.438 -29.090 1.00 41.56 94 GLU A N 1
ATOM 769 C CA . GLU A 1 94 ? -7.501 -5.864 -30.364 1.00 41.56 94 GLU A CA 1
ATOM 770 C C . GLU A 1 94 ? -6.829 -4.502 -30.152 1.00 41.56 94 GLU A C 1
ATOM 772 O O . GLU A 1 94 ? -7.461 -3.505 -29.835 1.00 41.56 94 GLU A O 1
ATOM 777 N N . GLU A 1 95 ? -5.505 -4.558 -30.299 1.00 41.56 95 GLU A N 1
ATOM 778 C CA . GLU A 1 95 ? -4.673 -3.628 -31.066 1.00 41.56 95 GLU A CA 1
ATOM 779 C C . GLU A 1 95 ? -4.608 -2.157 -30.621 1.00 41.56 95 GLU A C 1
ATOM 781 O O . GLU A 1 95 ? -5.545 -1.383 -30.752 1.00 41.56 95 GLU A O 1
ATOM 786 N N . GLU A 1 96 ? -3.409 -1.774 -30.167 1.00 48.00 96 GLU A N 1
ATOM 787 C CA . GLU A 1 96 ? -2.826 -0.433 -30.325 1.00 48.00 96 GLU A CA 1
ATOM 788 C C . GLU A 1 96 ? -3.779 0.768 -30.155 1.00 48.00 96 GLU A C 1
ATOM 790 O O . GLU A 1 96 ? -3.823 1.653 -31.009 1.00 48.00 96 GLU A O 1
ATOM 795 N N . SER A 1 97 ? -4.484 0.879 -29.027 1.00 40.44 97 SER A N 1
ATOM 796 C CA . SER A 1 97 ? -5.160 2.136 -28.689 1.00 40.44 97 SER A CA 1
ATOM 797 C C . SER A 1 97 ? -4.280 2.986 -27.777 1.00 40.44 97 SER A C 1
ATOM 799 O O . SER A 1 97 ? -4.261 2.844 -26.558 1.00 40.44 97 SER A O 1
ATOM 801 N N . ASN A 1 98 ? -3.521 3.888 -28.401 1.00 47.50 98 ASN A N 1
ATOM 802 C CA . ASN A 1 98 ? -3.082 5.120 -27.756 1.00 47.50 98 ASN A CA 1
ATOM 803 C C . ASN A 1 98 ? -4.331 5.981 -27.506 1.00 47.50 98 ASN A C 1
ATOM 805 O O . ASN A 1 98 ? -4.697 6.791 -28.359 1.00 47.50 98 ASN A O 1
ATOM 809 N N . SER A 1 99 ? -5.006 5.799 -26.376 1.00 40.12 99 SER A N 1
ATOM 810 C CA . SER A 1 99 ? -6.155 6.628 -26.011 1.00 40.12 99 SER A CA 1
ATOM 811 C C . SER A 1 99 ? -6.227 6.824 -24.502 1.00 40.12 99 SER A C 1
ATOM 813 O O . SER A 1 99 ? -6.461 5.873 -23.773 1.00 40.12 99 SER A O 1
ATOM 815 N N . ASP A 1 100 ? -5.969 8.073 -24.117 1.00 44.62 100 ASP A N 1
ATOM 816 C CA . ASP A 1 100 ? -6.471 8.826 -22.963 1.00 44.62 100 ASP A CA 1
ATOM 817 C C . ASP A 1 100 ? -6.671 8.066 -21.635 1.00 44.62 100 ASP A C 1
ATOM 819 O O . ASP A 1 100 ? -7.590 7.274 -21.468 1.00 44.62 100 ASP A O 1
ATOM 823 N N . ASP A 1 101 ? -5.819 8.406 -20.668 1.00 51.00 101 ASP A N 1
ATOM 824 C CA . ASP A 1 101 ? -5.622 7.861 -19.309 1.00 51.00 101 ASP A CA 1
ATOM 825 C C . ASP A 1 101 ? -6.853 7.992 -18.365 1.00 51.00 101 ASP A C 1
ATOM 82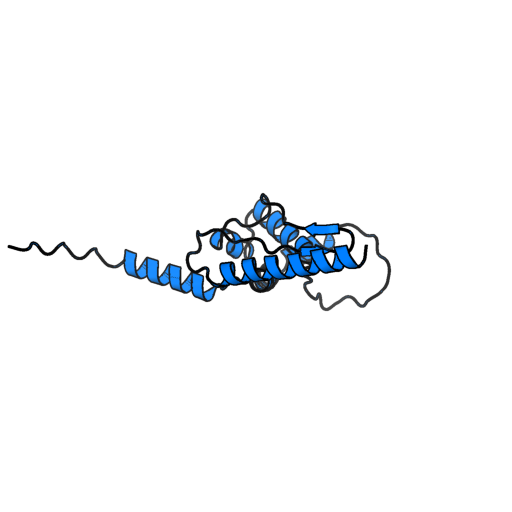7 O O . ASP A 1 101 ? -6.697 8.034 -17.149 1.00 51.00 101 ASP A O 1
ATOM 831 N N . SER A 1 102 ? -8.074 8.143 -18.895 1.00 52.94 102 SER A N 1
ATOM 8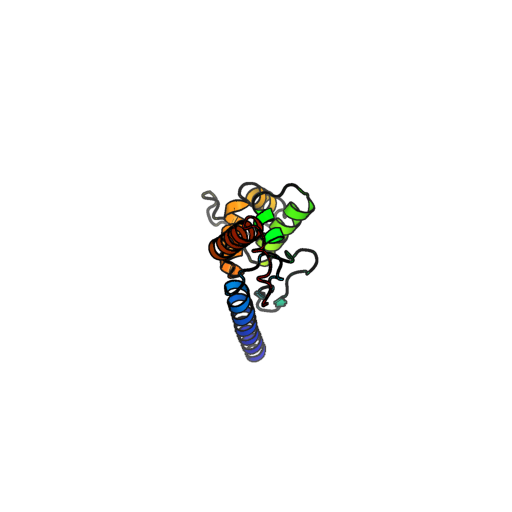32 C CA . SER A 1 102 ? -9.268 8.521 -18.122 1.00 52.94 102 SER A CA 1
ATOM 833 C C . SER A 1 102 ? -10.265 7.383 -17.873 1.00 52.94 102 SER A C 1
ATOM 835 O O . SER A 1 102 ? -11.004 7.462 -16.893 1.00 52.94 102 SER A O 1
ATOM 837 N N . ASP A 1 103 ? -10.298 6.342 -18.710 1.00 56.12 103 ASP A N 1
ATOM 838 C CA . ASP A 1 103 ? -11.315 5.281 -18.596 1.00 56.12 103 ASP A CA 1
ATOM 839 C C . ASP A 1 103 ? -10.961 4.242 -17.512 1.00 56.12 103 ASP A C 1
ATOM 841 O O . ASP A 1 103 ? -11.837 3.754 -16.795 1.00 56.12 103 ASP A O 1
ATOM 845 N N . ASP A 1 104 ? -9.672 3.934 -17.324 1.00 57.25 104 ASP A N 1
ATOM 846 C CA . ASP A 1 104 ? -9.221 2.975 -16.300 1.00 57.25 104 ASP A CA 1
ATOM 847 C C . ASP A 1 104 ? -9.484 3.496 -14.878 1.00 57.25 104 ASP A C 1
ATOM 849 O O . ASP A 1 104 ? -9.925 2.742 -14.004 1.00 57.25 104 ASP A O 1
ATOM 853 N N . ASP A 1 105 ? -9.280 4.799 -14.657 1.00 58.78 105 ASP A N 1
ATOM 854 C CA . ASP A 1 105 ? -9.584 5.468 -13.390 1.00 58.78 105 ASP A CA 1
ATOM 855 C C . ASP A 1 105 ? -11.087 5.411 -13.069 1.00 58.78 105 ASP A C 1
ATOM 857 O O . ASP A 1 105 ? -11.461 5.239 -11.906 1.00 58.78 105 ASP A O 1
ATOM 861 N N . GLU A 1 106 ? -11.960 5.497 -14.079 1.00 62.03 106 GLU A N 1
ATOM 862 C CA . GLU A 1 106 ? -13.410 5.391 -13.897 1.00 62.03 106 GLU A CA 1
ATOM 863 C C . GLU A 1 106 ? -13.808 3.975 -13.444 1.00 62.03 106 GLU A C 1
ATOM 865 O O . GLU A 1 106 ? -14.497 3.832 -12.433 1.00 62.03 106 GLU A O 1
ATOM 870 N N . ILE A 1 107 ? -13.266 2.923 -14.072 1.00 65.31 107 ILE A N 1
ATOM 871 C CA . ILE A 1 107 ? -13.522 1.517 -13.689 1.00 65.31 107 ILE A CA 1
ATOM 872 C C . ILE A 1 107 ? -12.993 1.213 -12.274 1.00 65.31 107 ILE A C 1
ATOM 874 O O . ILE A 1 107 ? -13.633 0.504 -11.489 1.00 65.31 107 ILE A O 1
ATOM 878 N N . ILE A 1 108 ? -11.825 1.756 -11.911 1.00 72.44 108 ILE A N 1
ATOM 879 C CA . ILE A 1 108 ? -11.250 1.622 -10.562 1.00 72.44 108 ILE A CA 1
ATOM 880 C C . ILE A 1 108 ? -12.178 2.247 -9.511 1.00 72.44 108 ILE A C 1
ATOM 882 O O . ILE A 1 108 ? -12.363 1.681 -8.430 1.00 72.44 108 ILE A O 1
ATOM 886 N N . LEU A 1 109 ? -12.765 3.405 -9.822 1.00 74.06 109 LEU A N 1
ATOM 887 C CA . LEU A 1 109 ? -13.677 4.119 -8.931 1.00 74.06 109 LEU A CA 1
ATOM 888 C C . LEU A 1 109 ? -15.093 3.523 -8.900 1.00 74.06 109 LEU A C 1
ATOM 890 O O . LEU A 1 109 ? -15.798 3.738 -7.912 1.00 74.06 109 LEU A O 1
ATOM 894 N N . GLU A 1 110 ? -15.501 2.750 -9.909 1.00 81.50 110 GLU A N 1
ATOM 895 C CA . GLU A 1 110 ? -16.758 1.986 -9.894 1.00 81.50 110 GLU A CA 1
ATOM 896 C C . GLU A 1 110 ? -16.721 0.815 -8.901 1.00 81.50 110 GLU A C 1
ATOM 898 O O . GLU A 1 110 ? -17.735 0.485 -8.274 1.00 81.50 110 GLU A O 1
ATOM 903 N N . HIS A 1 111 ? -15.554 0.186 -8.727 1.00 86.38 111 HIS A N 1
ATOM 904 C CA . HIS A 1 111 ? -15.387 -0.997 -7.877 1.00 86.38 111 HIS A CA 1
ATOM 905 C C . HIS A 1 111 ? -14.187 -0.898 -6.917 1.00 86.38 111 HIS A C 1
ATOM 907 O O . HIS A 1 111 ? -13.307 -1.769 -6.933 1.00 86.38 111 HIS A O 1
ATOM 913 N N . PRO A 1 112 ? -14.159 0.106 -6.016 1.00 90.00 112 PRO A N 1
ATOM 914 C CA . PRO A 1 112 ? -13.035 0.329 -5.108 1.00 90.00 112 PRO A CA 1
ATOM 915 C C . PRO A 1 112 ? -12.787 -0.858 -4.168 1.00 90.00 112 PRO A C 1
ATOM 917 O O . PRO A 1 112 ? -11.636 -1.180 -3.873 1.00 90.00 112 PRO A O 1
ATOM 920 N N . ASP A 1 113 ? -13.842 -1.570 -3.760 1.00 90.44 113 ASP A N 1
ATOM 921 C CA . ASP A 1 113 ? -13.743 -2.763 -2.914 1.00 90.44 113 ASP A CA 1
ATOM 922 C C . ASP A 1 113 ? -12.876 -3.865 -3.545 1.00 90.44 113 ASP A C 1
ATOM 924 O O . ASP A 1 113 ? -11.987 -4.406 -2.886 1.00 90.44 113 ASP A O 1
ATOM 928 N N . LEU A 1 114 ? -13.086 -4.155 -4.836 1.00 90.38 114 LEU A N 1
ATOM 929 C CA . LEU A 1 114 ? -12.353 -5.199 -5.564 1.00 90.38 114 LEU A CA 1
ATOM 930 C C . LEU A 1 114 ? -10.886 -4.815 -5.781 1.00 90.38 114 LEU A C 1
ATOM 932 O O . LEU A 1 114 ? -9.996 -5.668 -5.744 1.00 90.38 114 LEU A O 1
ATOM 936 N N . VAL A 1 115 ? -10.620 -3.528 -6.013 1.00 91.94 115 VAL A N 1
ATOM 937 C CA . VAL A 1 115 ? -9.253 -3.011 -6.160 1.00 91.94 115 VAL A CA 1
ATOM 938 C C . VAL A 1 115 ? -8.510 -3.137 -4.838 1.00 91.94 115 VAL A C 1
ATOM 940 O O . VAL A 1 115 ? -7.382 -3.631 -4.810 1.00 91.94 115 VAL A O 1
ATOM 943 N N . VAL A 1 116 ? -9.147 -2.748 -3.730 1.00 94.56 116 VAL A N 1
ATOM 944 C CA . VAL A 1 116 ? -8.553 -2.873 -2.397 1.00 94.56 116 VAL A CA 1
ATOM 945 C C . VAL A 1 116 ? -8.322 -4.333 -2.023 1.00 94.56 116 VAL A C 1
ATOM 947 O O . VAL A 1 116 ? -7.264 -4.626 -1.479 1.00 94.56 116 VAL A O 1
ATOM 950 N N . GLU A 1 117 ? -9.235 -5.252 -2.347 1.00 93.44 117 GLU A N 1
ATOM 951 C CA . GLU A 1 117 ? -9.041 -6.695 -2.128 1.00 93.44 117 GLU A CA 1
ATOM 952 C C . GLU A 1 117 ? -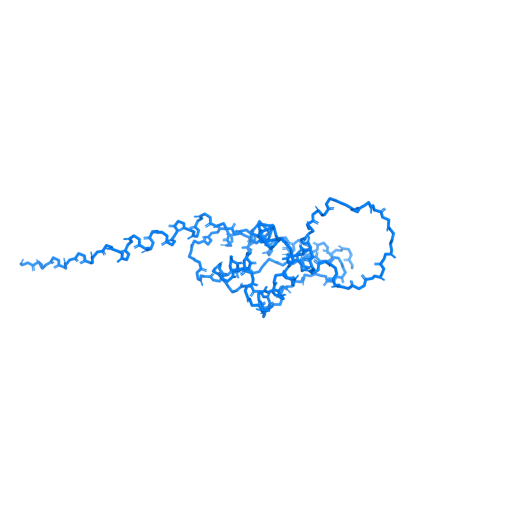7.779 -7.207 -2.842 1.00 93.44 117 GLU A C 1
ATOM 954 O O . GLU A 1 117 ? -6.908 -7.824 -2.228 1.00 93.44 117 GLU A O 1
ATOM 959 N N . LYS A 1 118 ? -7.600 -6.861 -4.123 1.00 93.12 118 LYS A N 1
ATOM 960 C CA . LYS A 1 118 ? -6.391 -7.237 -4.874 1.00 93.12 118 LYS A CA 1
ATOM 961 C C . LYS A 1 118 ? -5.123 -6.596 -4.314 1.00 93.12 118 LYS A C 1
ATOM 963 O O . LYS A 1 118 ? -4.077 -7.242 -4.240 1.00 93.12 118 LYS A O 1
ATOM 968 N N . LEU A 1 119 ? -5.196 -5.326 -3.919 1.00 95.31 119 LEU A N 1
ATOM 969 C CA . LEU A 1 119 ? -4.074 -4.636 -3.284 1.00 95.31 119 LEU A CA 1
ATOM 970 C C . LEU A 1 119 ? -3.742 -5.239 -1.913 1.00 95.31 119 LEU A C 1
ATOM 972 O O . LEU A 1 119 ? -2.570 -5.277 -1.542 1.00 95.31 119 LEU A O 1
ATOM 976 N N . GLU A 1 120 ? -4.733 -5.735 -1.169 1.00 95.50 120 GLU A N 1
ATOM 977 C CA . GLU A 1 120 ? -4.541 -6.400 0.122 1.00 95.50 120 GLU A CA 1
ATOM 978 C C . GLU A 1 120 ? -3.651 -7.633 -0.054 1.00 95.50 120 GLU A C 1
ATOM 980 O O . GLU A 1 120 ? -2.652 -7.779 0.661 1.00 95.50 120 GLU A O 1
ATOM 985 N N . ASP A 1 121 ? -3.951 -8.451 -1.065 1.00 93.94 121 ASP A N 1
ATOM 986 C CA . ASP A 1 121 ? -3.171 -9.633 -1.425 1.00 93.94 121 ASP A CA 1
ATOM 987 C C . ASP A 1 121 ? -1.738 -9.281 -1.839 1.00 93.94 121 ASP A C 1
ATOM 989 O O . ASP A 1 121 ? -0.784 -9.895 -1.351 1.00 93.94 121 ASP A O 1
ATOM 993 N N . ILE A 1 122 ? -1.562 -8.267 -2.693 1.00 94.44 122 ILE A N 1
ATOM 994 C CA . ILE A 1 122 ? -0.242 -7.820 -3.170 1.00 94.44 122 ILE A CA 1
ATOM 995 C C . ILE A 1 122 ? 0.609 -7.297 -2.010 1.00 94.44 122 ILE A C 1
ATOM 997 O O . ILE A 1 122 ? 1.786 -7.644 -1.877 1.00 94.44 122 ILE A O 1
ATOM 1001 N N . LEU A 1 123 ? 0.016 -6.476 -1.141 1.00 95.56 123 LEU A N 1
ATOM 1002 C CA . LEU A 1 123 ? 0.701 -5.900 0.013 1.00 95.56 123 LEU A CA 1
ATOM 1003 C C . LEU A 1 123 ? 0.885 -6.912 1.149 1.00 95.56 123 LEU A C 1
ATOM 1005 O O . LEU A 1 123 ?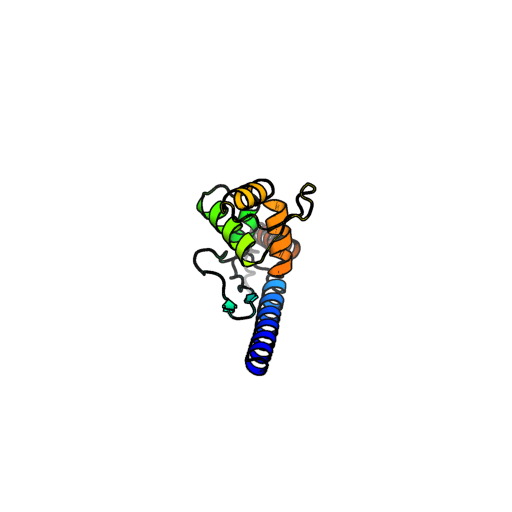 1.658 -6.645 2.073 1.00 95.56 123 LEU A O 1
ATOM 1009 N N . GLY A 1 124 ? 0.215 -8.064 1.093 1.00 93.94 124 GLY A N 1
ATOM 1010 C CA . GLY A 1 124 ? 0.239 -9.083 2.134 1.00 93.94 124 GLY A CA 1
ATOM 1011 C C . GLY A 1 124 ? -0.450 -8.637 3.414 1.00 93.94 124 GLY A C 1
ATOM 1012 O O . GLY A 1 124 ? -0.029 -9.031 4.500 1.00 93.94 124 GLY A O 1
ATOM 1013 N N . LEU A 1 125 ? -1.463 -7.784 3.312 1.00 94.75 125 LEU A N 1
ATOM 1014 C CA . LEU A 1 125 ? -2.269 -7.365 4.450 1.00 94.75 125 LEU A CA 1
ATOM 1015 C C . LEU A 1 125 ? -3.296 -8.451 4.801 1.00 94.75 125 LEU A C 1
ATOM 1017 O O . LEU A 1 125 ? -3.401 -9.485 4.144 1.00 94.75 125 LEU A O 1
ATOM 1021 N N . ASN A 1 126 ? -3.939 -8.299 5.955 1.00 92.19 126 ASN A N 1
ATOM 1022 C CA . ASN A 1 126 ? -4.957 -9.242 6.397 1.00 92.19 126 ASN A CA 1
ATOM 1023 C C . ASN A 1 126 ? -5.971 -8.522 7.280 1.00 92.19 126 ASN A C 1
ATOM 1025 O O . ASN A 1 126 ? -5.683 -8.220 8.447 1.00 92.19 126 ASN A O 1
ATOM 1029 N N . GLU A 1 127 ? -7.136 -8.241 6.714 1.00 90.19 127 GLU A N 1
ATOM 1030 C CA . GLU A 1 127 ? -8.199 -7.496 7.381 1.00 90.19 127 GLU A CA 1
ATOM 1031 C C . GLU A 1 127 ? -8.645 -8.185 8.676 1.00 90.19 127 GLU A C 1
ATOM 1033 O O . GLU A 1 127 ? -8.677 -7.555 9.734 1.00 90.19 127 GLU A O 1
ATOM 1038 N N . ASP A 1 128 ? -8.859 -9.502 8.644 1.00 88.38 128 ASP A N 1
ATOM 1039 C CA . ASP A 1 128 ? -9.310 -10.285 9.800 1.00 88.38 128 ASP A CA 1
ATOM 1040 C C . ASP A 1 128 ? -8.434 -10.096 11.042 1.00 88.38 128 ASP A C 1
ATOM 1042 O O . ASP A 1 128 ? -8.929 -9.978 12.167 1.00 88.38 128 ASP A O 1
ATOM 1046 N N . LYS A 1 129 ? -7.106 -10.102 10.876 1.00 87.25 129 LYS A N 1
ATOM 1047 C CA . LYS A 1 129 ? -6.165 -9.910 11.992 1.00 87.25 129 LYS A CA 1
ATOM 1048 C C . LYS A 1 129 ? -6.290 -8.520 12.596 1.00 87.25 129 LYS A C 1
ATOM 1050 O O . LYS A 1 129 ? -6.137 -8.375 13.812 1.00 87.25 129 LYS A O 1
ATOM 1055 N N . ILE A 1 130 ? -6.535 -7.526 11.755 1.00 88.31 130 ILE A N 1
ATOM 1056 C CA . ILE A 1 130 ? -6.637 -6.125 12.144 1.00 88.31 130 ILE A CA 1
ATOM 1057 C C . ILE A 1 130 ? -7.978 -5.871 12.838 1.00 88.31 130 ILE A C 1
ATOM 1059 O O . ILE A 1 130 ? -8.003 -5.281 13.920 1.00 88.31 130 ILE A O 1
ATOM 1063 N N . THR A 1 131 ? -9.070 -6.412 12.302 1.00 86.88 131 THR A N 1
ATOM 1064 C CA . THR A 1 131 ? -10.403 -6.370 12.916 1.00 86.88 131 THR A CA 1
ATOM 1065 C C . THR A 1 131 ? -10.398 -7.043 14.287 1.00 86.88 131 THR A C 1
ATOM 1067 O O . THR A 1 131 ? -10.755 -6.413 15.284 1.00 86.88 131 THR A O 1
ATOM 1070 N N . LYS A 1 132 ? -9.842 -8.259 14.398 1.00 88.94 132 LYS A N 1
ATOM 1071 C CA . LYS A 1 132 ? -9.694 -8.967 15.687 1.00 88.94 132 LYS A CA 1
ATOM 1072 C C . LYS A 1 132 ? -8.871 -8.178 16.706 1.00 88.94 132 LYS A C 1
ATOM 1074 O O . LYS A 1 132 ? -9.127 -8.249 17.910 1.00 88.94 132 LYS A O 1
ATOM 1079 N N . PHE A 1 133 ? -7.857 -7.439 16.255 1.00 87.62 133 PHE A N 1
ATOM 1080 C CA . PHE A 1 133 ? -7.073 -6.580 17.137 1.00 87.62 133 PHE A CA 1
ATOM 1081 C C . PHE A 1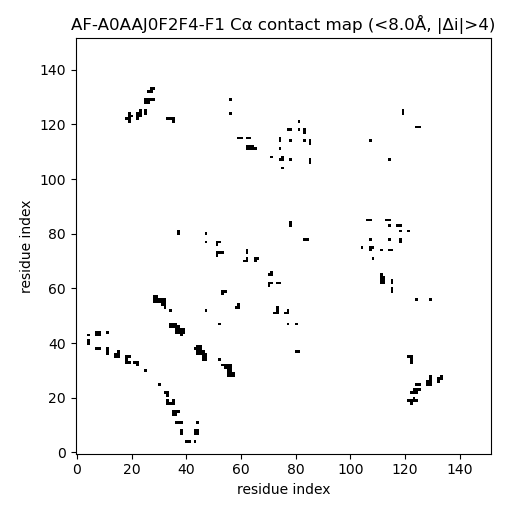 133 ? -7.904 -5.403 17.663 1.00 87.62 133 PHE A C 1
ATOM 1083 O O . PHE A 1 133 ? -7.891 -5.158 18.871 1.00 87.62 133 PHE A O 1
ATOM 1090 N N . LYS A 1 134 ? -8.653 -4.714 16.789 1.00 85.00 134 LYS A N 1
ATOM 1091 C CA . LYS A 1 134 ? -9.552 -3.613 17.175 1.00 85.00 134 LYS A CA 1
ATOM 1092 C C . LYS A 1 134 ? -10.612 -4.080 18.173 1.00 85.00 134 LYS A C 1
ATOM 1094 O O . LYS A 1 134 ? -10.769 -3.462 19.223 1.00 85.00 134 LYS A O 1
ATOM 1099 N N . GLU A 1 135 ? -11.267 -5.207 17.906 1.00 88.69 135 GLU A N 1
ATOM 1100 C CA . GLU A 1 135 ? -12.260 -5.802 18.809 1.00 88.69 135 GLU A CA 1
ATOM 1101 C C . GLU A 1 135 ? -11.671 -6.115 20.186 1.00 88.69 135 GLU A C 1
ATOM 1103 O O . GLU A 1 135 ? -12.243 -5.756 21.217 1.00 88.69 135 GLU A O 1
ATOM 1108 N N . ARG A 1 136 ? -10.487 -6.736 20.226 1.00 84.31 136 ARG A N 1
ATOM 1109 C CA . ARG A 1 136 ? -9.805 -7.044 21.487 1.00 84.31 136 ARG A CA 1
ATOM 1110 C C . ARG A 1 136 ? -9.428 -5.777 22.254 1.00 84.31 136 ARG A C 1
ATOM 1112 O O . ARG A 1 136 ? -9.572 -5.746 23.475 1.00 84.31 136 ARG A O 1
ATOM 1119 N N . ALA A 1 137 ? -8.951 -4.745 21.561 1.00 84.19 137 ALA A N 1
ATOM 1120 C CA . ALA A 1 137 ? -8.633 -3.460 22.176 1.00 84.19 137 ALA A CA 1
ATOM 1121 C C . ALA A 1 137 ? -9.888 -2.801 22.776 1.00 84.19 137 ALA A C 1
ATOM 1123 O O . ALA A 1 137 ? -9.841 -2.345 23.918 1.00 84.19 137 ALA A O 1
ATOM 1124 N N . LEU A 1 138 ? -11.021 -2.835 22.064 1.00 85.81 138 LEU A N 1
ATOM 1125 C CA . LEU A 1 138 ? -12.314 -2.338 22.551 1.00 85.81 138 LEU A CA 1
ATOM 1126 C C . LEU A 1 138 ? -12.804 -3.113 23.782 1.00 85.81 138 LEU A C 1
ATOM 1128 O O . LEU A 1 138 ? -13.181 -2.502 24.782 1.00 85.81 138 LEU A O 1
ATOM 1132 N N . GLN A 1 139 ? -12.730 -4.447 23.761 1.00 86.81 139 GLN A N 1
ATOM 1133 C CA . GLN A 1 139 ? -13.079 -5.282 24.917 1.00 86.81 139 GLN A CA 1
ATOM 1134 C C . GLN A 1 139 ? -12.216 -4.943 26.138 1.00 86.81 139 GLN A C 1
ATOM 1136 O O . GLN A 1 139 ? -12.730 -4.811 27.249 1.00 86.81 139 GLN A O 1
ATOM 1141 N N . MET A 1 140 ? -10.910 -4.748 25.949 1.00 80.81 140 MET A N 1
ATOM 1142 C CA . MET A 1 140 ? -10.009 -4.372 27.040 1.00 80.81 140 MET A CA 1
ATOM 1143 C C . MET A 1 140 ? -10.279 -2.959 27.565 1.00 80.81 140 MET A C 1
ATOM 1145 O O . MET A 1 140 ? -10.245 -2.768 28.776 1.00 80.81 140 MET A O 1
ATOM 1149 N N . ALA A 1 141 ? -10.588 -1.996 26.693 1.00 81.12 141 ALA A N 1
ATOM 1150 C CA . ALA A 1 141 ? -10.943 -0.634 27.091 1.00 81.12 141 ALA A CA 1
ATOM 1151 C C . ALA A 1 141 ? -12.283 -0.571 27.845 1.00 81.12 141 ALA A C 1
ATOM 1153 O O . ALA A 1 141 ? -12.422 0.200 28.791 1.00 81.12 141 ALA A O 1
ATOM 1154 N N . SER A 1 142 ? -13.252 -1.416 27.472 1.00 79.56 142 SER A N 1
ATOM 1155 C CA . SER A 1 142 ? -14.537 -1.534 28.179 1.00 79.56 142 SER A CA 1
ATOM 1156 C C . SER A 1 142 ? -14.419 -2.191 29.558 1.00 79.56 142 SER A C 1
ATOM 1158 O O . SER A 1 142 ? -15.292 -2.022 30.412 1.00 79.56 142 SER A O 1
ATOM 1160 N N . ARG A 1 143 ? -13.335 -2.936 29.810 1.00 75.81 143 ARG A N 1
ATOM 1161 C CA . ARG A 1 143 ? -13.097 -3.570 31.102 1.00 75.81 143 ARG A CA 1
ATOM 1162 C C . ARG A 1 143 ? -12.552 -2.518 32.062 1.00 75.81 143 ARG A C 1
ATOM 1164 O O . ARG A 1 143 ? -11.415 -2.077 31.927 1.00 75.81 143 ARG A O 1
ATOM 1171 N N . ALA A 1 144 ? -13.362 -2.145 33.054 1.00 65.06 144 ALA A N 1
ATOM 1172 C CA . ALA A 1 144 ? -12.949 -1.211 34.095 1.00 65.06 144 ALA A CA 1
ATOM 1173 C C . ALA A 1 144 ? -11.595 -1.646 34.697 1.00 65.06 144 ALA A C 1
ATOM 1175 O O . ALA A 1 144 ? -11.431 -2.836 35.002 1.00 65.06 144 ALA A O 1
ATOM 1176 N N . PRO A 1 145 ? -10.626 -0.726 34.876 1.00 65.62 145 PRO A N 1
ATOM 1177 C CA . PRO A 1 145 ? -9.352 -1.064 35.489 1.00 65.62 145 PRO A CA 1
ATOM 1178 C C . PRO A 1 145 ? -9.631 -1.633 36.879 1.00 65.62 145 PRO A C 1
ATOM 1180 O O . PRO A 1 145 ? -10.214 -0.971 37.741 1.00 65.62 145 PRO A O 1
ATOM 1183 N N . SER A 1 146 ? -9.264 -2.898 37.086 1.00 62.81 146 SER A N 1
ATOM 1184 C CA . SER A 1 146 ? -9.378 -3.548 38.386 1.00 62.81 146 SER A CA 1
ATOM 1185 C C . SER A 1 146 ? -8.615 -2.709 39.406 1.00 62.81 146 SER A C 1
ATOM 1187 O O . SER A 1 146 ? -7.423 -2.456 39.224 1.00 62.81 146 SER A O 1
ATOM 1189 N N . LYS A 1 147 ? -9.320 -2.237 40.446 1.00 67.81 147 LYS A N 1
ATOM 1190 C CA . LYS A 1 147 ? -8.732 -1.399 41.497 1.00 67.81 147 LYS A CA 1
ATOM 1191 C C . LYS A 1 147 ? -7.467 -2.085 42.033 1.00 67.81 147 LYS A C 1
ATOM 1193 O O . LYS A 1 147 ? -7.517 -3.290 42.291 1.00 67.81 147 LYS A O 1
ATOM 1198 N N . PRO A 1 148 ? -6.352 -1.357 42.201 1.00 70.88 148 PRO A N 1
ATOM 1199 C CA . PRO A 1 148 ? -5.123 -1.943 42.714 1.00 70.88 148 PRO A CA 1
ATOM 1200 C C . PRO A 1 148 ? -5.385 -2.555 44.094 1.00 70.88 148 PRO A C 1
ATOM 1202 O O . PRO A 1 148 ? -5.913 -1.893 44.990 1.00 70.88 148 PRO A O 1
ATOM 1205 N N . ILE A 1 149 ? -5.036 -3.833 44.251 1.00 71.62 149 ILE A N 1
ATOM 1206 C CA . ILE A 1 149 ? -5.100 -4.532 45.535 1.00 71.62 149 ILE A CA 1
ATOM 1207 C C . ILE A 1 149 ? -4.035 -3.897 46.431 1.00 71.62 149 ILE A C 1
ATOM 1209 O O . ILE A 1 149 ? -2.838 -4.044 46.181 1.00 71.62 149 ILE A O 1
ATOM 1213 N N . LYS A 1 150 ? -4.458 -3.164 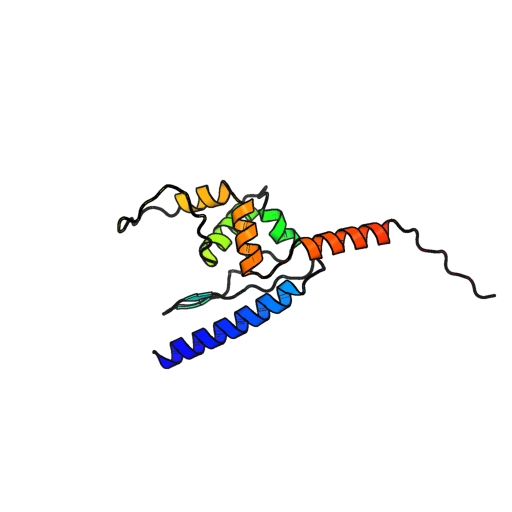47.465 1.00 67.19 150 LYS A N 1
ATOM 1214 C CA . LYS A 1 150 ? -3.550 -2.739 48.535 1.00 67.19 150 LYS A CA 1
ATOM 1215 C C . LYS A 1 150 ? -3.066 -3.997 49.260 1.00 67.19 150 LYS A C 1
ATOM 1217 O O . LYS A 1 150 ? -3.884 -4.760 49.765 1.00 67.19 150 LYS A O 1
ATOM 1222 N N . ARG A 1 151 ? -1.752 -4.220 49.280 1.00 65.56 151 ARG A N 1
ATOM 1223 C CA . ARG A 1 151 ? -1.119 -5.186 50.185 1.00 65.56 151 ARG A CA 1
ATOM 1224 C C . ARG A 1 151 ? -1.002 -4.493 51.543 1.00 65.56 151 ARG A C 1
ATOM 1226 O O . ARG A 1 151 ? -0.314 -3.476 51.622 1.00 65.56 151 ARG A O 1
ATOM 1233 N N . SER A 1 152 ? -1.754 -4.980 52.527 1.00 65.62 152 SER A N 1
ATOM 1234 C CA . SER A 1 152 ? -1.641 -4.590 53.939 1.00 65.62 152 SER A CA 1
ATOM 1235 C C . SER A 1 152 ? -0.457 -5.284 54.595 1.00 65.62 152 SER A C 1
ATOM 1237 O O . SER A 1 152 ? -0.176 -6.437 54.189 1.00 65.62 152 SER A O 1
#

Sequence (152 aa):
QRLEDQTQRLEAEVRQSQAYMRNKGLKNPTLPIRPVVVYRPGHGILEPESSRFPRNADEFYSLRDPQTDRHRSMLAYLAVFYDVQLRSAGHLPEEESNSDDSDDDEIILEHPDLVVEKLEDILGLNEDKITKFKERALQMASRAPSKPIKRS

Mean predicted aligned error: 9.37 Å

pLDDT: mean 83.72, std 16.59, range [35.56, 97.31]

Secondary structure (DSSP, 8-state):
-HHHHHHHHHHHHHHHHHHHHHHHT--STTSBPPPPPEEETTTEEEPPPTTSS-SBHHHHHGGGS--SHHHHHHHHHHHHHHT-----TT----------TTHHHHHHHH-HHHHHHHHHHHHT--HHHHHHHHHHHHHHHHSPPPPP----

Organism: NCBI:txid1209918

Foldseek 3Di:
DVVVLVVLVVVLVVQLVVQLVVQLVDQAQQAARDFRWDQDVPVGIHTQDPQLEQGGNVLLVCLQPQPDPSSLSSLLSLCVRVVVDDPPPDDDDDDDDPDDPPVSSVVCVVGVVSSSVVVCVSSNHDVVSNVVSVVVVVVVVPDDPDPDDDDD